Protein AF-X0UV02-F1 (afdb_monomer)

Sequence (88 aa):
MNNLTLPLTDLYAPVRSDLAVVQRIFDDELESELSFVNNLCATVRSYRGKMLRPALLLLSGQATGELSAAHHTLAAVVETVHMATLVH

Solvent-accessible surface area (backbone atoms only — not comparable to full-atom values): 5230 Å² total; per-residue (Å²): 131,82,82,81,82,71,58,70,71,65,76,38,57,93,44,48,72,54,51,55,51,18,50,47,57,41,57,60,70,53,63,56,95,47,68,70,55,36,58,50,40,56,57,56,60,70,67,63,70,89,55,60,64,32,50,52,48,49,52,50,39,52,75,75,46,81,77,50,72,68,56,34,53,50,24,23,49,56,44,51,55,54,51,53,66,73,74,108

Mean predicted aligned error: 4.73 Å

pLDDT: mean 90.05, std 10.8, range [42.31, 98.56]

InterPro domains:
  IPR000092 Polyprenyl synthetase-like [PF00348] (39-88)
  IPR008949 Isoprenoid synthase domain superfamily [G3DSA:1.10.600.10] (3-88)
  IPR008949 Isoprenoid synthase domain superfamily [SSF48576] (8-88)

Nearest PDB structures (foldseek):
  4jyx-assembly2_B  TM=8.888E-01  e=1.850E-03  Paraglaciecola sp. T6c
  4jyx-assembly1_G-2  TM=8.836E-01  e=4.796E-03  Paraglaciecola sp. T6c
  4jyx-assembly2_D  TM=8.411E-01  e=4.796E-03  Paraglaciecola sp. T6c
  3wjk-assembly1_B  TM=7.992E-01  e=1.167E-02  Escherichia coli O104:H4 str. 2009EL-2071
  3oyr-assembly1_B  TM=9.162E-01  e=2.840E-02  Caulobacter vibrioides

Organism: NCBI:txid412755

Radius of gyration: 14.8 Å; Cα contacts (8 Å, |Δi|>4): 55; chains: 1; bounding box: 26×37×41 Å

Structure (mmCIF, N/CA/C/O backbone):
data_AF-X0UV02-F1
#
_entry.id   AF-X0UV02-F1
#
loop_
_atom_site.group_PDB
_atom_site.id
_atom_site.type_symbol
_atom_site.label_atom_id
_atom_site.label_alt_id
_atom_site.label_comp_id
_atom_site.label_asym_id
_atom_site.label_entity_id
_atom_site.label_seq_id
_atom_site.pdbx_PDB_ins_code
_atom_site.Cartn_x
_atom_site.Cartn_y
_atom_site.Cartn_z
_atom_site.occupancy
_atom_site.B_iso_or_equiv
_atom_site.auth_seq_id
_atom_site.auth_comp_id
_atom_site.auth_asym_id
_atom_site.auth_atom_id
_atom_site.pdbx_PDB_model_num
ATOM 1 N N . MET A 1 1 ? 15.166 -26.719 19.226 1.00 42.31 1 MET A N 1
ATOM 2 C CA . MET A 1 1 ? 14.579 -25.406 18.882 1.00 42.31 1 MET A CA 1
ATOM 3 C C . MET A 1 1 ? 14.179 -25.487 17.420 1.00 42.31 1 MET A C 1
ATOM 5 O O . MET A 1 1 ? 15.057 -25.447 16.570 1.00 42.31 1 MET A O 1
ATOM 9 N N . ASN A 1 2 ? 12.903 -25.758 17.127 1.00 48.34 2 ASN A N 1
ATOM 10 C CA . ASN A 1 2 ? 12.441 -25.881 15.743 1.00 48.34 2 ASN A CA 1
ATOM 11 C C . ASN A 1 2 ? 12.599 -24.522 15.056 1.00 48.34 2 ASN A C 1
ATOM 13 O O . ASN A 1 2 ? 12.051 -23.532 15.534 1.00 48.34 2 ASN A O 1
ATOM 17 N N . ASN A 1 3 ? 13.348 -24.483 13.954 1.00 52.16 3 ASN A N 1
ATOM 18 C CA . ASN A 1 3 ? 13.369 -23.339 13.052 1.00 52.16 3 ASN A CA 1
ATOM 19 C C . ASN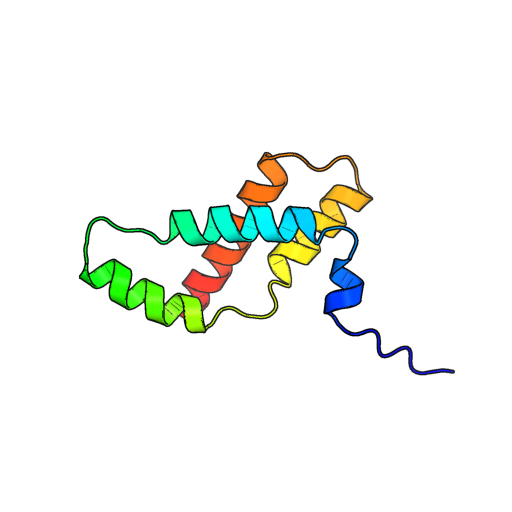 A 1 3 ? 11.951 -23.150 12.498 1.00 52.16 3 ASN A C 1
ATOM 21 O O . ASN A 1 3 ? 11.558 -23.841 11.560 1.00 52.16 3 ASN A O 1
ATOM 25 N N . LEU A 1 4 ? 11.172 -22.236 13.083 1.00 62.03 4 LEU A N 1
ATOM 26 C CA . LEU A 1 4 ? 9.949 -21.736 12.460 1.00 62.03 4 LEU A CA 1
ATOM 27 C C . LEU A 1 4 ? 10.353 -20.872 11.260 1.00 62.03 4 LEU A C 1
ATOM 29 O O . LEU A 1 4 ? 10.460 -19.652 11.355 1.00 62.03 4 LEU A O 1
ATOM 33 N N . THR A 1 5 ? 10.595 -21.497 10.113 1.00 69.88 5 THR A N 1
ATOM 34 C CA . THR A 1 5 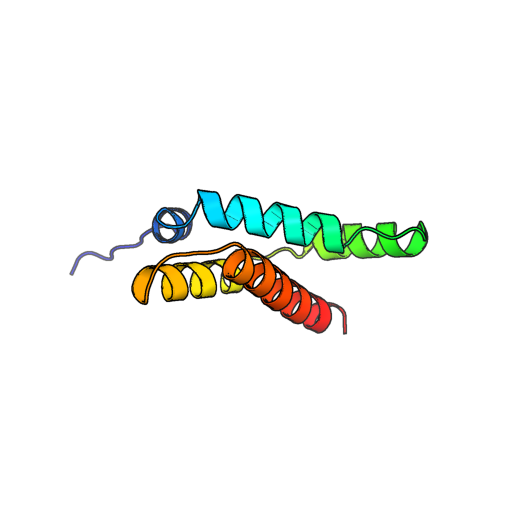? 10.615 -20.779 8.838 1.00 69.88 5 THR A CA 1
ATOM 35 C C . THR A 1 5 ? 9.171 -20.575 8.391 1.00 69.88 5 THR A C 1
ATOM 37 O O . THR A 1 5 ? 8.630 -21.386 7.642 1.00 69.88 5 THR A O 1
ATOM 40 N N . LEU A 1 6 ? 8.529 -19.520 8.894 1.00 75.19 6 LEU A N 1
ATOM 41 C CA . LEU A 1 6 ? 7.231 -19.073 8.389 1.00 75.19 6 LEU A CA 1
ATOM 42 C C . LEU A 1 6 ? 7.439 -18.355 7.049 1.00 75.19 6 LEU A C 1
ATOM 44 O O . LEU A 1 6 ? 8.267 -17.439 6.978 1.00 75.19 6 LEU A O 1
ATOM 48 N N . PRO A 1 7 ? 6.723 -18.734 5.978 1.00 84.81 7 PRO A N 1
ATOM 49 C CA . PRO A 1 7 ? 6.788 -17.994 4.733 1.00 84.81 7 PRO A CA 1
ATOM 50 C C . PRO A 1 7 ? 6.176 -16.604 4.936 1.00 84.81 7 PRO A C 1
ATOM 52 O O . PRO A 1 7 ? 5.206 -16.415 5.669 1.00 84.81 7 PRO A O 1
ATOM 55 N N . LEU A 1 8 ? 6.746 -15.607 4.263 1.00 84.81 8 LEU A N 1
ATOM 56 C CA . LEU A 1 8 ? 6.358 -14.200 4.411 1.00 84.81 8 LEU A CA 1
ATOM 57 C C . LEU A 1 8 ? 4.858 -13.964 4.148 1.00 84.81 8 LEU A C 1
ATOM 59 O O . LEU A 1 8 ? 4.225 -13.134 4.789 1.00 84.81 8 LEU A O 1
ATOM 63 N N . THR A 1 9 ? 4.280 -14.734 3.228 1.00 84.75 9 THR A N 1
ATOM 64 C CA . THR A 1 9 ? 2.849 -14.719 2.910 1.00 84.75 9 THR A CA 1
ATOM 65 C C . THR A 1 9 ? 1.951 -15.073 4.088 1.00 84.75 9 THR A C 1
ATOM 67 O O . THR A 1 9 ? 0.815 -14.598 4.116 1.00 84.75 9 THR A O 1
ATOM 70 N N . ASP A 1 10 ? 2.428 -15.877 5.038 1.00 91.12 10 ASP A N 1
ATOM 71 C CA . ASP A 1 10 ? 1.660 -16.256 6.228 1.00 91.12 10 ASP A CA 1
ATOM 72 C C . ASP A 1 10 ? 1.709 -15.144 7.277 1.00 91.12 10 ASP A C 1
ATOM 74 O O . ASP A 1 10 ? 0.706 -14.873 7.934 1.00 91.12 10 ASP A O 1
ATOM 78 N N . LEU A 1 11 ? 2.828 -14.413 7.362 1.00 90.81 11 LEU A N 1
ATOM 79 C CA . LEU A 1 11 ? 2.939 -13.217 8.207 1.00 90.81 11 LEU A CA 1
ATOM 80 C C . LEU A 1 11 ? 1.965 -12.114 7.776 1.00 90.81 11 LEU A C 1
ATOM 82 O O . LEU A 1 11 ? 1.531 -11.313 8.597 1.00 90.81 11 LEU A O 1
ATOM 86 N N . TYR A 1 12 ? 1.608 -12.074 6.492 1.00 94.94 12 TYR A N 1
ATOM 87 C CA . TYR A 1 12 ? 0.675 -11.088 5.944 1.00 94.94 12 TYR A CA 1
ATOM 88 C C . TYR A 1 12 ? -0.786 -11.523 6.020 1.00 94.94 12 TYR A C 1
ATOM 90 O O . TYR A 1 12 ? -1.662 -10.742 5.655 1.00 94.94 12 TYR A O 1
ATOM 98 N N . ALA A 1 13 ? -1.076 -12.740 6.495 1.00 95.12 13 ALA A N 1
ATOM 99 C CA . ALA A 1 13 ? -2.442 -13.243 6.588 1.00 95.12 13 ALA A CA 1
ATOM 100 C C . ALA A 1 13 ? -3.420 -12.280 7.302 1.00 95.12 13 ALA A C 1
ATOM 102 O O . ALA A 1 13 ? -4.507 -12.091 6.754 1.00 95.12 13 ALA A O 1
ATOM 103 N N . PRO A 1 14 ? -3.061 -11.607 8.420 1.00 95.69 14 PRO A N 1
ATOM 104 C CA . PRO A 1 14 ? -3.978 -10.708 9.136 1.00 95.69 14 PRO A CA 1
ATOM 105 C C . PRO A 1 14 ? -4.398 -9.450 8.363 1.00 95.69 14 PRO A C 1
ATOM 107 O O . PRO A 1 14 ? -5.426 -8.860 8.681 1.00 95.69 14 PRO A O 1
ATOM 110 N N . VAL A 1 15 ? -3.610 -9.049 7.360 1.00 97.00 15 VAL A N 1
ATOM 111 C CA . VAL A 1 15 ? -3.785 -7.799 6.595 1.00 97.00 15 VAL A CA 1
ATOM 112 C C . VAL A 1 15 ? -3.833 -8.045 5.086 1.00 97.00 15 VAL A C 1
ATOM 114 O O . VAL A 1 15 ? -3.618 -7.136 4.288 1.00 97.00 15 VAL A O 1
ATOM 117 N N . ARG A 1 16 ? -4.084 -9.288 4.653 1.00 96.00 16 ARG A N 1
ATOM 118 C CA . ARG A 1 16 ? -4.041 -9.671 3.231 1.00 96.00 16 ARG A CA 1
ATOM 119 C C . ARG A 1 16 ? -5.055 -8.889 2.392 1.00 96.00 16 ARG A C 1
ATOM 121 O O . ARG A 1 16 ? -4.731 -8.463 1.285 1.00 96.00 16 ARG A O 1
ATOM 128 N N . SER A 1 17 ? -6.271 -8.717 2.906 1.00 96.88 17 SER A N 1
ATOM 129 C CA . SER A 1 17 ? -7.332 -7.930 2.266 1.00 96.88 17 SER A CA 1
ATOM 130 C C . SER A 1 17 ? -6.936 -6.467 2.120 1.00 96.88 17 SER A C 1
ATOM 132 O O . SER A 1 17 ? -7.088 -5.885 1.049 1.00 96.88 17 SER A O 1
ATOM 134 N N . ASP A 1 18 ? -6.381 -5.894 3.180 1.00 98.19 18 ASP A N 1
ATOM 135 C CA . ASP A 1 18 ? -5.957 -4.501 3.245 1.00 98.19 18 ASP A CA 1
ATOM 136 C C . ASP A 1 18 ? -4.772 -4.241 2.318 1.00 98.19 18 ASP A C 1
ATOM 138 O O . ASP A 1 18 ? -4.763 -3.258 1.584 1.00 98.19 18 ASP A O 1
ATOM 142 N N . LEU A 1 19 ? -3.818 -5.172 2.249 1.00 96.88 19 LEU A N 1
ATOM 143 C CA . LEU A 1 19 ? -2.718 -5.124 1.287 1.00 96.88 19 LEU A CA 1
ATOM 144 C C . LEU A 1 19 ? -3.214 -5.106 -0.160 1.00 96.88 19 LEU A C 1
ATOM 146 O O . LEU A 1 19 ? -2.643 -4.392 -0.978 1.00 96.88 19 LEU A O 1
ATOM 150 N N . ALA A 1 20 ? -4.289 -5.830 -0.484 1.00 96.50 20 ALA A N 1
ATOM 151 C CA . ALA A 1 20 ? -4.883 -5.767 -1.817 1.00 96.50 20 ALA A CA 1
ATOM 152 C C . ALA A 1 20 ? -5.525 -4.396 -2.110 1.00 96.50 20 ALA A C 1
ATOM 154 O O . ALA A 1 20 ? -5.504 -3.947 -3.254 1.00 96.50 20 ALA A O 1
ATOM 155 N N . VAL A 1 21 ? -6.069 -3.709 -1.096 1.00 98.06 21 VAL A N 1
ATOM 156 C CA . VAL A 1 21 ? -6.567 -2.326 -1.229 1.00 98.06 21 VAL A CA 1
ATOM 157 C C . VAL A 1 21 ? -5.405 -1.365 -1.461 1.00 98.06 21 VAL A C 1
ATOM 159 O O . VAL A 1 21 ? -5.443 -0.595 -2.416 1.00 98.06 21 VAL A O 1
ATOM 162 N N . VAL A 1 22 ? -4.356 -1.454 -0.639 1.00 97.62 22 VAL A N 1
ATOM 163 C CA . VAL A 1 22 ? -3.128 -0.659 -0.801 1.00 97.62 22 VAL A CA 1
ATOM 164 C C . VAL A 1 22 ? -2.544 -0.848 -2.190 1.00 97.62 22 VAL A C 1
ATOM 166 O O . VAL A 1 22 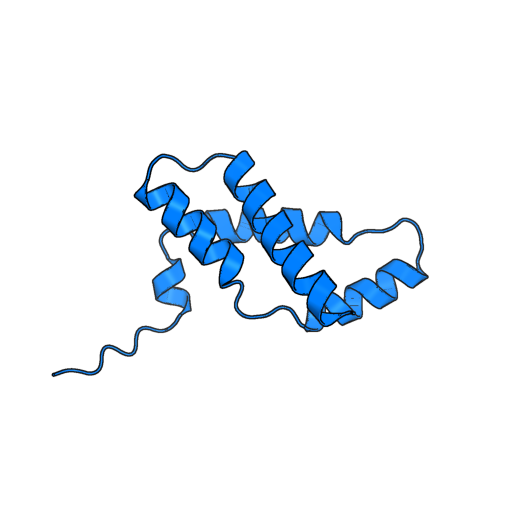? -2.118 0.117 -2.814 1.00 97.62 22 VAL A O 1
ATOM 169 N N . GLN A 1 23 ? -2.553 -2.085 -2.685 1.00 94.38 23 GLN A N 1
ATOM 170 C CA . GLN A 1 23 ? -2.005 -2.394 -3.990 1.00 94.38 23 GLN A CA 1
ATOM 171 C C . GLN A 1 23 ? -2.735 -1.663 -5.114 1.00 94.38 23 GLN A C 1
ATOM 173 O O . GLN A 1 23 ? -2.071 -1.139 -6.001 1.00 94.38 23 GLN A O 1
ATOM 178 N N . ARG A 1 24 ? -4.070 -1.597 -5.044 1.00 96.00 24 ARG A N 1
ATOM 179 C CA . ARG A 1 24 ? -4.880 -0.839 -6.003 1.00 96.00 24 ARG A CA 1
ATOM 180 C C . ARG A 1 24 ? -4.577 0.653 -5.934 1.00 96.00 24 ARG A C 1
ATOM 182 O O . ARG A 1 24 ? -4.216 1.218 -6.950 1.00 96.00 24 ARG A O 1
ATOM 189 N N . ILE A 1 25 ? -4.600 1.245 -4.735 1.00 96.69 25 ILE A N 1
ATOM 190 C CA . ILE A 1 25 ? -4.288 2.676 -4.543 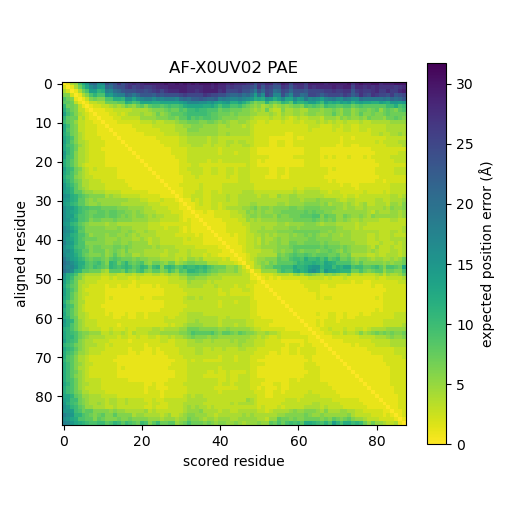1.00 96.69 25 ILE A CA 1
ATOM 191 C C . ILE A 1 25 ? -2.914 3.013 -5.130 1.00 96.69 25 ILE A C 1
ATOM 193 O O . ILE A 1 25 ? -2.743 4.014 -5.813 1.00 96.69 25 ILE A O 1
ATOM 197 N N . PHE A 1 26 ? -1.929 2.157 -4.869 1.00 93.19 26 PHE A N 1
ATOM 198 C CA . PHE A 1 26 ? -0.585 2.308 -5.398 1.00 93.19 26 PHE A CA 1
ATOM 199 C C . PHE A 1 26 ? -0.538 2.237 -6.934 1.00 93.19 26 PHE A C 1
ATOM 201 O O . PHE A 1 26 ? 0.182 3.007 -7.564 1.00 93.19 26 PHE A O 1
ATOM 208 N N . ASP A 1 27 ? -1.259 1.289 -7.535 1.00 91.19 27 ASP A N 1
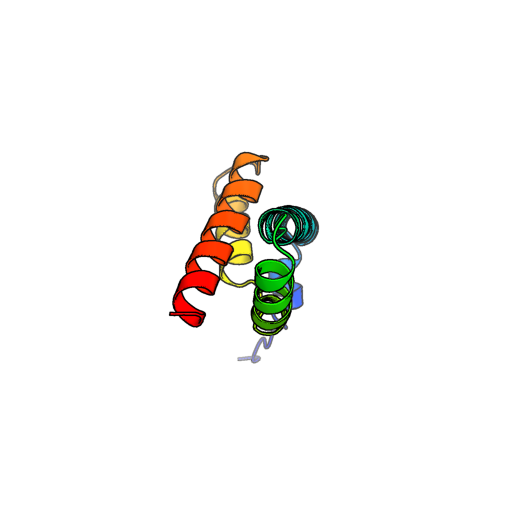ATOM 209 C CA . ASP A 1 27 ? -1.277 1.105 -8.985 1.00 91.19 27 ASP A CA 1
ATOM 210 C C . ASP A 1 27 ? -1.976 2.260 -9.710 1.00 91.19 27 ASP A C 1
ATOM 212 O O . ASP A 1 27 ? -1.451 2.700 -10.741 1.00 91.19 27 ASP A O 1
ATOM 216 N N . ASP A 1 28 ? -3.069 2.767 -9.132 1.00 93.06 28 ASP A N 1
ATOM 217 C CA . ASP A 1 28 ? -3.836 3.918 -9.617 1.00 93.06 28 ASP A CA 1
ATOM 218 C C . ASP A 1 28 ? -2.985 5.206 -9.578 1.00 93.06 28 ASP A C 1
ATOM 220 O O . ASP A 1 28 ? -2.972 5.979 -10.531 1.00 93.06 28 ASP A O 1
ATOM 224 N N . GLU A 1 29 ? -2.187 5.409 -8.521 1.00 90.50 29 GLU A N 1
ATOM 225 C CA . GLU A 1 29 ? -1.333 6.603 -8.363 1.00 90.50 29 GLU A CA 1
ATOM 226 C C . GLU A 1 29 ? -0.165 6.660 -9.369 1.00 90.50 29 GLU A C 1
ATOM 228 O O . GLU A 1 29 ? 0.443 7.706 -9.588 1.00 90.50 29 GLU A O 1
ATOM 233 N N . LEU A 1 30 ? 0.179 5.531 -9.993 1.00 88.69 30 LEU A N 1
ATOM 234 C CA . LEU A 1 30 ? 1.240 5.451 -11.001 1.00 88.69 30 LEU A CA 1
ATOM 235 C C . LEU A 1 30 ? 0.745 5.692 -12.437 1.00 88.69 30 LEU A C 1
ATOM 237 O O . LEU A 1 30 ? 1.530 5.551 -13.384 1.00 88.69 30 LEU A O 1
ATOM 241 N N . GLU A 1 31 ? -0.538 5.991 -12.631 1.00 90.50 31 GLU A N 1
ATOM 242 C CA . GLU A 1 31 ? -1.091 6.368 -13.932 1.00 90.50 31 GLU A CA 1
ATOM 243 C C . GLU A 1 31 ? -0.763 7.826 -14.288 1.00 90.50 31 GLU A C 1
ATOM 245 O O . GLU A 1 31 ? -0.738 8.721 -13.447 1.00 90.50 31 GLU A O 1
ATOM 250 N N . SER A 1 32 ? -0.490 8.084 -15.568 1.00 91.25 32 SER A N 1
ATOM 251 C CA . SER A 1 32 ? -0.189 9.420 -16.083 1.00 91.25 32 SER A CA 1
ATOM 252 C C . SER A 1 32 ? -0.871 9.660 -17.426 1.00 91.25 32 SER A C 1
ATOM 254 O O . SER A 1 32 ? -0.979 8.759 -18.255 1.00 91.25 32 SER A O 1
ATOM 256 N N . GLU A 1 33 ? -1.266 10.903 -17.699 1.00 93.25 33 GLU A N 1
ATOM 257 C CA . GLU A 1 33 ? -1.745 11.315 -19.029 1.00 93.25 33 GLU A CA 1
ATOM 258 C C . GLU A 1 33 ? -0.629 11.273 -20.090 1.00 93.25 33 GLU A C 1
ATOM 260 O O . GLU A 1 33 ? -0.887 11.218 -21.293 1.00 93.25 33 GLU A O 1
ATOM 265 N N . LEU A 1 34 ? 0.635 11.276 -19.655 1.00 94.94 34 LEU A N 1
ATOM 266 C CA . LEU A 1 34 ? 1.798 11.239 -20.530 1.00 94.94 34 LEU A CA 1
ATOM 267 C C . LEU A 1 34 ? 2.240 9.791 -20.770 1.00 94.94 34 LEU A C 1
ATOM 269 O O . LEU A 1 34 ? 2.750 9.111 -19.879 1.00 94.94 34 LEU A O 1
ATOM 273 N N . SER A 1 35 ? 2.133 9.331 -22.018 1.00 92.06 35 SER A N 1
ATOM 274 C CA . SER A 1 35 ? 2.475 7.954 -22.414 1.00 92.06 35 SER A CA 1
ATOM 275 C C . SER A 1 35 ? 3.913 7.542 -22.071 1.00 92.06 35 SER A C 1
ATOM 277 O O . SER A 1 35 ? 4.153 6.403 -21.673 1.00 92.06 35 SER A O 1
ATOM 279 N N . PHE A 1 36 ? 4.874 8.464 -22.166 1.00 92.75 36 PHE A N 1
ATOM 280 C CA . PHE A 1 36 ? 6.262 8.206 -21.775 1.00 92.75 36 PHE A CA 1
ATOM 281 C C . PHE A 1 36 ? 6.404 7.918 -20.273 1.00 92.75 36 PHE A C 1
ATOM 283 O O . PHE A 1 36 ? 7.142 7.009 -19.893 1.00 92.75 36 PHE A O 1
ATOM 290 N N . VAL A 1 37 ? 5.666 8.642 -19.427 1.00 90.94 37 VAL A N 1
ATOM 291 C CA . VAL A 1 37 ? 5.671 8.417 -17.975 1.00 90.94 37 VAL A CA 1
ATOM 292 C C . VAL A 1 37 ? 5.079 7.045 -17.660 1.00 90.94 37 VAL A C 1
ATOM 294 O O . VAL A 1 37 ? 5.677 6.300 -16.893 1.00 90.94 37 VAL A O 1
ATOM 297 N N . ASN A 1 38 ? 3.998 6.638 -18.332 1.00 90.06 38 ASN A N 1
ATOM 298 C CA . ASN A 1 38 ? 3.429 5.295 -18.163 1.00 90.06 38 ASN A CA 1
ATOM 299 C C . ASN A 1 38 ? 4.420 4.176 -18.518 1.00 90.06 38 ASN A C 1
ATOM 301 O O . ASN A 1 38 ? 4.492 3.175 -17.804 1.00 90.06 38 ASN A O 1
ATOM 305 N N . ASN A 1 39 ? 5.216 4.349 -19.578 1.00 89.69 39 ASN A N 1
ATOM 306 C CA . ASN A 1 39 ? 6.257 3.387 -19.953 1.00 89.69 39 ASN A CA 1
ATOM 307 C C . ASN A 1 39 ? 7.353 3.283 -18.882 1.00 89.69 39 ASN A C 1
ATOM 309 O O . ASN A 1 39 ? 7.810 2.181 -18.559 1.00 89.69 39 ASN A O 1
ATOM 313 N N . LEU A 1 40 ? 7.751 4.418 -18.299 1.00 88.44 40 LEU A N 1
ATOM 314 C CA . LEU A 1 40 ? 8.682 4.431 -17.175 1.00 88.44 40 LEU A CA 1
ATOM 315 C C . LEU A 1 40 ? 8.062 3.713 -15.971 1.00 88.44 40 LEU A C 1
ATOM 317 O O . LEU A 1 40 ? 8.641 2.742 -15.487 1.00 88.44 40 LEU A O 1
ATOM 321 N N . CYS A 1 41 ? 6.856 4.108 -15.551 1.00 86.94 41 CYS A N 1
ATOM 322 C CA . CYS A 1 41 ? 6.118 3.497 -14.445 1.00 86.94 41 CYS A CA 1
ATOM 323 C C . CYS A 1 41 ? 5.924 1.986 -14.627 1.00 86.94 41 CYS A C 1
ATOM 325 O O . CYS A 1 41 ? 5.998 1.249 -13.650 1.00 86.94 41 CYS A O 1
ATOM 327 N N . ALA A 1 42 ? 5.721 1.484 -15.850 1.00 86.69 42 ALA A N 1
ATOM 328 C CA . ALA A 1 42 ? 5.654 0.046 -16.123 1.00 86.69 42 ALA A CA 1
ATOM 329 C C . ALA A 1 42 ? 6.965 -0.676 -15.762 1.00 86.69 42 ALA A C 1
ATOM 331 O O . ALA A 1 42 ? 6.940 -1.738 -15.140 1.00 86.69 42 ALA A O 1
ATOM 332 N N . THR A 1 43 ? 8.110 -0.064 -16.074 1.00 83.38 43 THR A N 1
ATOM 333 C CA . THR A 1 43 ? 9.423 -0.570 -15.646 1.00 83.38 43 THR A CA 1
ATOM 334 C C . THR A 1 43 ? 9.554 -0.499 -14.128 1.00 83.38 43 THR A C 1
ATOM 336 O O . THR A 1 43 ? 9.963 -1.477 -13.504 1.00 83.38 43 THR A O 1
ATOM 339 N N . VAL A 1 44 ? 9.142 0.608 -13.503 1.00 82.50 44 VAL A N 1
ATOM 340 C CA . VAL A 1 44 ? 9.255 0.755 -12.046 1.00 82.50 44 VAL A CA 1
ATOM 341 C C . VAL A 1 44 ? 8.357 -0.235 -11.288 1.00 82.50 44 VAL A C 1
ATOM 343 O O . VAL A 1 44 ? 8.784 -0.820 -10.293 1.00 82.50 44 VAL A O 1
ATOM 346 N N . ARG A 1 45 ? 7.156 -0.533 -11.803 1.00 81.50 45 ARG A N 1
ATOM 347 C CA . ARG A 1 45 ? 6.264 -1.581 -11.272 1.00 81.50 45 ARG A CA 1
ATOM 348 C C . ARG A 1 45 ? 6.938 -2.958 -11.235 1.00 81.50 45 ARG A C 1
ATOM 350 O O . ARG A 1 45 ? 6.638 -3.738 -10.336 1.00 81.50 45 ARG A O 1
ATOM 357 N N . SER A 1 46 ? 7.866 -3.256 -12.150 1.00 78.94 46 SER A N 1
ATOM 358 C CA . SER A 1 46 ? 8.603 -4.532 -12.152 1.00 78.94 46 SER A CA 1
ATOM 359 C C . SER A 1 46 ? 9.594 -4.671 -10.989 1.00 78.94 46 SER A C 1
ATOM 361 O O . SER A 1 46 ? 9.893 -5.787 -10.570 1.00 78.94 46 SER A O 1
ATOM 363 N N . TYR A 1 47 ? 10.039 -3.554 -10.404 1.00 73.88 47 TYR A N 1
ATOM 364 C CA . TYR A 1 47 ? 10.877 -3.550 -9.203 1.00 73.88 47 TYR A CA 1
ATOM 365 C C . TYR A 1 47 ? 10.084 -3.761 -7.911 1.00 73.88 47 TYR A C 1
ATOM 367 O O . TYR A 1 47 ? 10.667 -3.709 -6.826 1.00 73.88 47 TYR A O 1
ATOM 375 N N . ARG A 1 48 ? 8.765 -3.994 -7.997 1.00 72.12 48 ARG A N 1
ATOM 376 C CA . ARG A 1 48 ? 7.913 -4.201 -6.824 1.00 72.12 48 ARG A CA 1
ATOM 377 C C . ARG A 1 48 ? 8.476 -5.327 -5.962 1.00 72.12 48 ARG A C 1
ATOM 379 O O . ARG A 1 48 ? 8.552 -6.486 -6.366 1.00 72.12 48 ARG A O 1
ATOM 386 N N . GLY A 1 49 ? 8.881 -4.946 -4.756 1.00 78.38 49 GLY A N 1
ATOM 387 C CA . GLY A 1 49 ? 9.433 -5.858 -3.773 1.00 78.38 49 GLY A CA 1
ATOM 388 C C . GLY A 1 49 ? 8.347 -6.659 -3.059 1.00 78.38 49 GLY A C 1
ATOM 389 O O . GLY A 1 49 ? 7.222 -6.831 -3.515 1.00 78.38 49 GLY A O 1
ATOM 390 N N . LYS A 1 50 ? 8.679 -7.124 -1.858 1.00 89.12 50 LYS A N 1
ATOM 391 C CA . LYS A 1 50 ? 7.808 -7.976 -1.037 1.00 89.12 50 LYS A CA 1
ATOM 392 C C . LYS A 1 50 ? 6.649 -7.227 -0.347 1.00 89.12 50 LYS A C 1
ATOM 394 O O . LYS A 1 50 ? 6.042 -7.794 0.549 1.00 89.12 50 LYS A O 1
ATOM 399 N N . MET A 1 51 ? 6.393 -5.958 -0.686 1.00 91.06 51 MET A N 1
ATOM 400 C CA . MET A 1 51 ? 5.451 -5.062 0.016 1.00 91.06 51 MET A CA 1
ATOM 401 C C . MET A 1 51 ? 5.647 -5.004 1.541 1.00 91.06 51 MET A C 1
ATOM 403 O O . MET A 1 51 ? 4.699 -4.841 2.311 1.00 91.06 51 MET A O 1
ATOM 407 N N . LEU A 1 52 ? 6.896 -5.127 1.997 1.00 94.31 52 LEU A N 1
ATOM 408 C C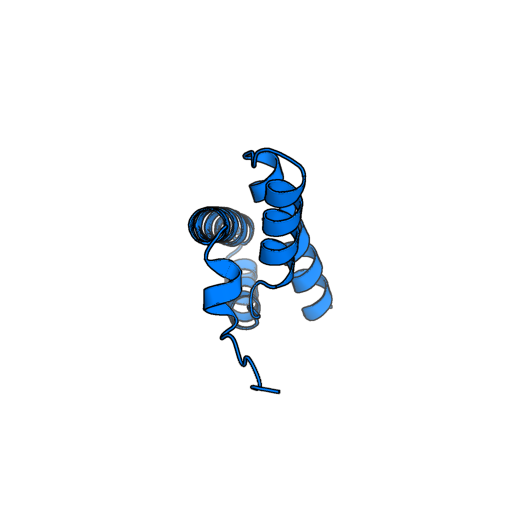A . LEU A 1 52 ? 7.201 -5.208 3.425 1.00 94.31 52 LEU A CA 1
ATOM 409 C C . LEU A 1 52 ? 6.789 -3.941 4.184 1.00 94.31 52 LEU A C 1
ATOM 411 O O . LEU A 1 52 ? 6.344 -4.037 5.324 1.00 94.31 52 LEU A O 1
ATOM 415 N N . ARG A 1 53 ? 6.922 -2.767 3.557 1.00 95.56 53 ARG A N 1
ATOM 416 C CA . ARG A 1 53 ? 6.605 -1.480 4.187 1.00 95.56 53 ARG A CA 1
ATOM 417 C C . ARG A 1 53 ? 5.092 -1.277 4.354 1.00 95.56 53 ARG A C 1
ATOM 419 O O . ARG A 1 53 ? 4.687 -1.031 5.489 1.00 95.56 53 ARG A O 1
ATOM 426 N N . PRO A 1 54 ? 4.254 -1.473 3.312 1.00 97.19 54 PRO A N 1
ATOM 427 C CA . PRO A 1 54 ? 2.806 -1.552 3.470 1.00 97.19 54 PRO A CA 1
ATOM 428 C C . PRO A 1 54 ? 2.365 -2.533 4.549 1.00 97.19 54 PRO A C 1
ATOM 430 O O . PRO A 1 54 ? 1.569 -2.182 5.416 1.00 97.19 54 PRO A O 1
ATOM 433 N N . ALA A 1 55 ? 2.907 -3.754 4.524 1.00 97.19 55 ALA A N 1
ATOM 434 C CA . ALA A 1 55 ? 2.505 -4.798 5.454 1.00 97.19 55 ALA A CA 1
ATOM 435 C C . ALA A 1 55 ? 2.838 -4.422 6.901 1.00 97.19 55 ALA A C 1
ATOM 437 O O . ALA A 1 55 ? 1.993 -4.570 7.778 1.00 97.19 55 ALA A O 1
ATOM 438 N N . LEU A 1 56 ? 4.038 -3.889 7.148 1.00 97.25 56 LEU A N 1
ATOM 439 C CA . LEU A 1 56 ? 4.445 -3.438 8.476 1.00 97.25 56 LEU A CA 1
ATOM 440 C C . LEU A 1 56 ? 3.540 -2.315 8.996 1.00 97.25 56 LEU A C 1
ATOM 442 O O . LEU A 1 56 ? 3.156 -2.342 10.165 1.00 97.25 56 LEU A O 1
ATOM 446 N N . LEU A 1 57 ? 3.179 -1.355 8.139 1.00 98.25 57 LEU A N 1
ATOM 447 C CA . LEU A 1 57 ? 2.272 -0.271 8.511 1.00 98.25 57 LEU A CA 1
ATOM 448 C C . LEU A 1 57 ? 0.894 -0.809 8.895 1.00 98.25 57 LEU A C 1
ATOM 450 O O . LEU A 1 57 ? 0.394 -0.481 9.968 1.00 98.25 57 LEU A O 1
ATOM 454 N N . LEU A 1 58 ? 0.301 -1.662 8.057 1.00 98.44 58 LEU A N 1
ATOM 455 C CA . LEU A 1 58 ? -1.026 -2.226 8.310 1.00 98.44 58 LEU A CA 1
ATOM 456 C C . LEU A 1 58 ? -1.039 -3.120 9.554 1.00 98.44 58 LEU A C 1
ATOM 458 O O . LEU A 1 58 ? -1.945 -3.008 10.371 1.00 98.44 58 LEU A O 1
ATOM 462 N N . LEU A 1 59 ? -0.020 -3.961 9.742 1.00 97.81 59 LEU A N 1
ATOM 463 C CA . LEU A 1 59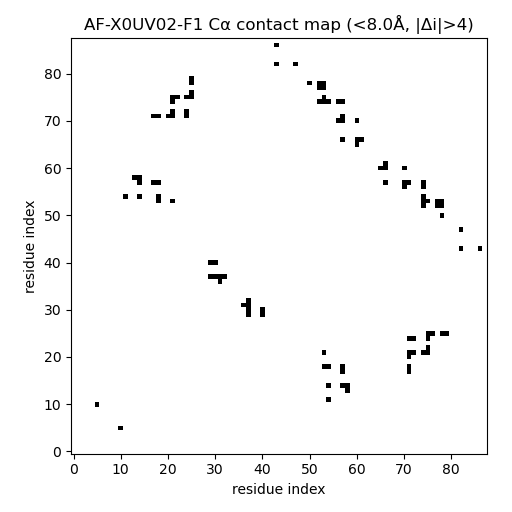 ? 0.107 -4.789 10.944 1.00 97.81 59 LEU A CA 1
ATOM 464 C C . LEU A 1 59 ? 0.251 -3.923 12.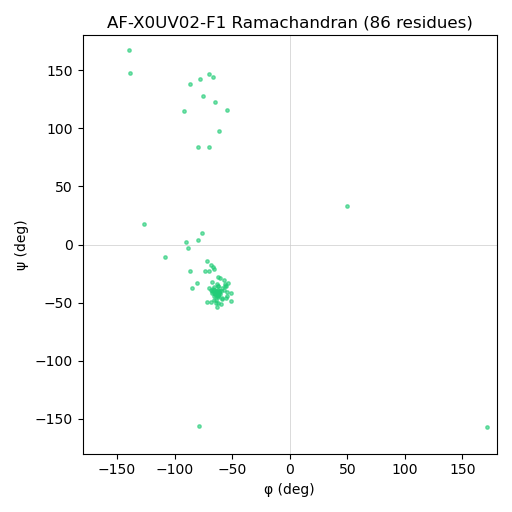203 1.00 97.81 59 LEU A C 1
ATOM 466 O O . LEU A 1 59 ? -0.355 -4.230 13.224 1.00 97.81 59 LEU A O 1
ATOM 470 N N . SER A 1 60 ? 1.002 -2.820 12.129 1.00 97.81 60 SER A N 1
ATOM 471 C CA . SER A 1 60 ? 1.138 -1.873 13.246 1.00 97.81 60 SER A CA 1
ATOM 472 C C . SER A 1 60 ? -0.177 -1.147 13.539 1.00 97.81 60 SER A C 1
ATOM 474 O O . SER A 1 60 ? -0.554 -1.011 14.701 1.00 97.81 60 SER A O 1
ATOM 476 N N . GLY A 1 61 ? -0.901 -0.720 12.500 1.00 97.50 61 GLY A N 1
ATOM 477 C CA . GLY A 1 61 ? -2.230 -0.120 12.632 1.00 97.50 61 GLY A CA 1
ATOM 478 C C . GLY A 1 61 ? -3.211 -1.080 13.30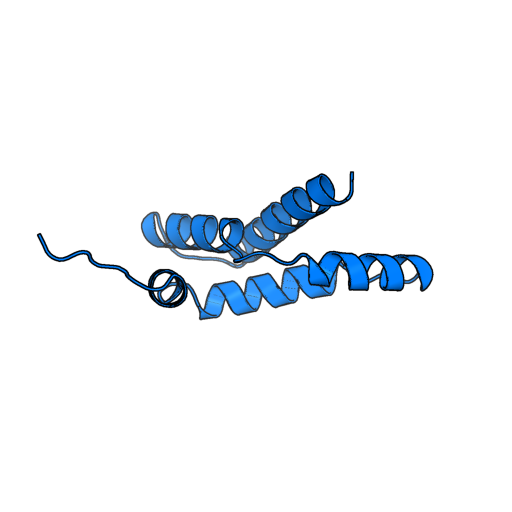2 1.00 97.50 61 GLY A C 1
ATOM 479 O O . GLY A 1 61 ? -3.790 -0.741 14.325 1.00 97.50 61 GLY A O 1
ATOM 480 N N . GLN A 1 62 ? -3.300 -2.317 12.810 1.00 96.94 62 GLN A N 1
ATOM 481 C CA . GLN A 1 62 ? -4.163 -3.360 13.374 1.00 96.94 62 GLN A CA 1
ATOM 482 C C . GLN A 1 62 ? -3.778 -3.749 14.813 1.00 96.94 62 GLN A C 1
ATOM 484 O O . GLN A 1 62 ? -4.643 -4.065 15.624 1.00 96.94 62 GLN A O 1
ATOM 489 N N . ALA A 1 63 ? -2.486 -3.728 15.151 1.00 97.25 63 ALA A N 1
ATOM 490 C CA . ALA A 1 63 ? -2.013 -4.024 16.504 1.00 97.25 63 ALA A CA 1
ATOM 491 C C . ALA A 1 63 ? -2.303 -2.896 17.509 1.00 97.25 63 ALA A C 1
ATOM 493 O O . ALA A 1 63 ? -2.321 -3.142 18.714 1.00 97.25 63 ALA A O 1
ATOM 494 N N . THR A 1 64 ? -2.495 -1.665 17.029 1.00 97.25 64 THR A N 1
ATOM 495 C CA . THR A 1 64 ? -2.707 -0.475 17.870 1.00 97.25 64 THR A CA 1
ATOM 496 C C . THR A 1 64 ? -4.143 0.046 17.833 1.00 97.25 64 THR A C 1
ATOM 498 O O . THR A 1 64 ? -4.506 0.873 18.669 1.00 97.25 64 THR A O 1
ATOM 501 N N . GLY A 1 65 ? -4.977 -0.453 16.919 1.00 95.06 65 GLY A N 1
ATOM 502 C CA . GLY A 1 65 ? -6.371 -0.059 16.776 1.00 95.06 65 GLY A CA 1
ATOM 503 C C . GLY A 1 65 ? -7.026 -0.628 15.519 1.00 95.06 65 GLY A C 1
ATOM 504 O O . GLY A 1 65 ? -6.606 -1.642 14.964 1.00 95.06 65 GLY A O 1
ATOM 505 N N . GLU A 1 66 ? -8.091 0.031 15.074 1.00 96.19 66 GLU A N 1
ATOM 506 C CA . GLU A 1 66 ? -8.817 -0.358 13.867 1.00 96.19 66 GLU A CA 1
ATOM 507 C C . GLU A 1 66 ? -8.189 0.262 12.615 1.00 96.19 66 GLU A C 1
ATOM 509 O O . GLU A 1 66 ? -7.827 1.443 12.583 1.00 96.19 66 GLU A O 1
ATOM 514 N N . LEU A 1 67 ? -8.088 -0.540 11.553 1.00 97.81 67 LEU A N 1
ATOM 515 C CA . LEU A 1 67 ? -7.670 -0.044 10.249 1.00 97.81 67 LEU A CA 1
ATOM 516 C C . LEU A 1 67 ? -8.757 0.834 9.631 1.00 97.81 67 LEU A C 1
ATOM 518 O O . LEU A 1 67 ? -9.955 0.614 9.785 1.00 97.81 67 LEU A O 1
ATOM 522 N N . SER A 1 68 ? -8.307 1.830 8.878 1.00 97.69 68 SER A N 1
ATOM 523 C CA . SER A 1 68 ? -9.161 2.783 8.177 1.00 97.69 68 SER A CA 1
ATOM 524 C C . SER A 1 68 ? -8.583 3.073 6.798 1.00 97.69 68 SER A C 1
ATOM 526 O O . SER A 1 68 ? -7.414 2.781 6.538 1.00 97.69 68 SER A O 1
ATOM 528 N N . ALA A 1 69 ? -9.369 3.716 5.932 1.00 97.88 69 ALA A N 1
ATOM 529 C CA . ALA A 1 69 ? -8.911 4.119 4.602 1.00 97.88 69 ALA A CA 1
ATOM 530 C C . ALA A 1 69 ? -7.614 4.953 4.645 1.00 97.88 69 ALA A C 1
ATOM 532 O O . ALA A 1 69 ? -6.758 4.808 3.777 1.00 97.88 69 ALA A O 1
ATOM 533 N N . ALA A 1 70 ? -7.418 5.760 5.696 1.00 98.06 70 ALA A N 1
ATOM 534 C CA . ALA A 1 70 ? -6.195 6.539 5.883 1.00 98.06 70 ALA A CA 1
ATOM 535 C C . ALA A 1 70 ? -4.944 5.654 6.031 1.00 98.06 70 ALA A C 1
ATOM 537 O O . ALA A 1 70 ? -3.884 6.004 5.516 1.00 98.06 70 ALA A O 1
ATOM 538 N N . HIS A 1 71 ? -5.062 4.489 6.677 1.00 98.56 71 HIS A N 1
ATOM 539 C CA . HIS A 1 71 ? -3.964 3.525 6.765 1.00 98.56 71 HIS A CA 1
ATOM 540 C C . HIS A 1 71 ? -3.634 2.929 5.396 1.00 98.56 71 HIS A C 1
ATOM 542 O O . HIS A 1 71 ? -2.458 2.745 5.084 1.00 98.56 71 HIS A O 1
ATOM 548 N N . HIS A 1 72 ? -4.646 2.661 4.562 1.00 98.50 72 HIS A N 1
ATOM 549 C CA . HIS A 1 72 ? -4.422 2.160 3.204 1.00 98.50 72 HIS A CA 1
ATOM 550 C C . HIS A 1 72 ? -3.714 3.201 2.335 1.00 98.50 72 HIS A C 1
ATOM 552 O O . HIS A 1 72 ? -2.704 2.888 1.705 1.00 98.50 72 HIS A O 1
ATOM 558 N N . THR A 1 73 ? -4.185 4.452 2.355 1.00 98.25 73 THR A N 1
ATOM 559 C CA . THR A 1 73 ? -3.533 5.560 1.644 1.00 98.25 73 THR A CA 1
ATOM 560 C C . THR A 1 73 ? -2.096 5.747 2.120 1.00 98.25 73 THR A C 1
ATOM 562 O O . THR A 1 73 ? -1.183 5.820 1.303 1.00 98.25 73 THR A O 1
ATOM 565 N N . LEU A 1 74 ? -1.858 5.762 3.435 1.00 98.31 74 LEU A N 1
ATOM 566 C CA . LEU A 1 74 ? -0.515 5.959 3.977 1.00 98.31 74 LEU A CA 1
ATOM 567 C C . LEU A 1 74 ? 0.429 4.797 3.632 1.00 98.31 74 LEU A C 1
ATOM 569 O O . LEU A 1 74 ? 1.588 5.032 3.300 1.00 98.31 74 LEU A O 1
ATOM 573 N N . ALA A 1 75 ? -0.054 3.554 3.660 1.00 98.00 75 ALA A N 1
ATOM 574 C CA . ALA A 1 75 ? 0.724 2.395 3.227 1.00 98.00 75 ALA A CA 1
ATOM 575 C C . ALA A 1 75 ? 1.130 2.492 1.748 1.00 98.00 75 ALA A C 1
ATOM 577 O O . ALA A 1 75 ? 2.274 2.170 1.421 1.00 98.00 75 ALA A O 1
ATOM 578 N N . ALA A 1 76 ? 0.235 2.971 0.876 1.00 96.56 76 ALA A N 1
ATOM 579 C CA . ALA A 1 76 ? 0.557 3.224 -0.528 1.00 96.56 76 ALA A CA 1
ATOM 580 C C . ALA A 1 76 ? 1.613 4.332 -0.659 1.00 96.56 76 ALA A C 1
ATOM 582 O O . ALA A 1 76 ? 2.632 4.117 -1.307 1.00 96.56 76 ALA A O 1
ATOM 583 N N . VAL A 1 77 ? 1.439 5.461 0.040 1.00 96.69 77 VAL A N 1
ATOM 584 C CA . VAL A 1 77 ? 2.403 6.578 0.055 1.00 96.69 77 VAL A CA 1
ATOM 585 C C . VAL A 1 77 ? 3.798 6.118 0.478 1.00 96.69 77 VAL A C 1
ATOM 587 O O . VAL A 1 77 ? 4.784 6.464 -0.172 1.00 96.69 77 VAL A O 1
ATOM 590 N N . VAL A 1 78 ? 3.907 5.318 1.542 1.00 96.00 78 VAL A N 1
ATOM 591 C CA . VAL A 1 78 ? 5.201 4.803 2.019 1.00 96.00 78 VAL A CA 1
ATOM 592 C C . VAL A 1 78 ? 5.885 3.934 0.958 1.00 96.00 78 VAL A C 1
ATOM 594 O O . VAL A 1 78 ? 7.102 4.031 0.780 1.00 96.00 78 VAL A O 1
ATOM 597 N N . GLU A 1 79 ? 5.130 3.099 0.242 1.00 93.94 79 GLU A N 1
ATOM 598 C CA . GLU A 1 79 ? 5.685 2.288 -0.845 1.00 93.94 79 GLU A CA 1
ATOM 599 C C . GLU A 1 79 ? 6.068 3.144 -2.058 1.00 93.94 79 GLU A C 1
ATOM 601 O O . GLU A 1 79 ? 7.127 2.920 -2.641 1.00 93.94 79 GLU A O 1
ATOM 606 N N . THR A 1 80 ? 5.290 4.177 -2.388 1.00 91.94 80 THR A N 1
ATOM 607 C CA . THR A 1 80 ? 5.622 5.140 -3.449 1.00 91.94 80 THR A CA 1
ATOM 608 C C . THR A 1 80 ? 6.907 5.904 -3.137 1.00 91.94 80 THR A C 1
ATOM 610 O O . THR A 1 80 ? 7.775 6.016 -4.000 1.00 91.94 80 THR A O 1
ATOM 613 N N . VAL A 1 81 ? 7.101 6.362 -1.894 1.00 92.81 81 VAL A N 1
ATOM 614 C CA . VAL A 1 81 ? 8.354 7.011 -1.465 1.00 92.81 81 VAL A CA 1
ATOM 615 C C . VAL A 1 81 ? 9.531 6.043 -1.563 1.00 92.81 81 VAL A C 1
ATOM 617 O O . VAL A 1 81 ? 10.587 6.406 -2.078 1.00 92.81 81 VAL A O 1
ATOM 620 N N . HIS A 1 82 ? 9.359 4.794 -1.117 1.00 90.62 82 HIS A N 1
ATOM 621 C CA . HIS A 1 82 ? 10.395 3.777 -1.280 1.00 90.62 82 HIS A CA 1
ATOM 622 C C . HIS A 1 82 ? 10.747 3.559 -2.754 1.00 90.62 82 HIS A C 1
ATOM 624 O O . HIS A 1 82 ? 11.926 3.523 -3.105 1.00 90.62 82 HIS A O 1
ATOM 630 N N . MET A 1 83 ? 9.740 3.446 -3.614 1.00 89.38 83 MET A N 1
ATOM 631 C CA . MET A 1 83 ? 9.933 3.258 -5.041 1.00 89.38 83 MET A CA 1
ATOM 632 C C . MET A 1 83 ? 10.656 4.448 -5.682 1.00 89.38 83 MET A C 1
ATOM 634 O O . MET A 1 83 ? 11.590 4.236 -6.450 1.00 89.38 83 MET A O 1
ATOM 638 N N . ALA A 1 84 ? 10.298 5.683 -5.324 1.00 89.25 84 ALA A N 1
ATOM 639 C CA . ALA A 1 84 ? 10.971 6.883 -5.818 1.00 89.25 84 ALA A CA 1
ATOM 640 C C . ALA A 1 84 ? 12.480 6.860 -5.514 1.00 89.25 84 ALA A C 1
ATOM 642 O O . ALA A 1 84 ? 13.289 7.197 -6.374 1.00 89.25 84 ALA A O 1
ATOM 643 N N . THR A 1 85 ? 12.875 6.371 -4.332 1.00 89.06 85 THR A N 1
ATOM 644 C CA . THR A 1 85 ? 14.299 6.232 -3.966 1.00 89.06 85 THR A CA 1
ATOM 645 C C . THR A 1 85 ? 15.050 5.121 -4.701 1.00 89.06 85 THR A C 1
ATOM 647 O O . THR A 1 85 ? 16.269 5.089 -4.621 1.00 89.06 85 THR A O 1
ATOM 650 N N . LEU A 1 86 ? 14.359 4.196 -5.376 1.00 84.12 86 LEU A N 1
ATOM 651 C CA . LEU A 1 86 ? 15.000 3.189 -6.234 1.00 84.12 86 LEU A CA 1
ATOM 652 C C . LEU A 1 86 ? 15.228 3.702 -7.660 1.00 84.12 86 LEU A C 1
ATOM 654 O O . LEU A 1 86 ? 16.037 3.134 -8.389 1.00 84.12 86 LEU A O 1
ATOM 658 N N . VAL A 1 87 ? 14.458 4.712 -8.071 1.00 83.06 87 VAL A N 1
ATOM 659 C CA . VAL A 1 87 ? 14.545 5.325 -9.402 1.00 83.06 87 VAL A CA 1
ATOM 660 C C . VAL A 1 87 ? 15.623 6.407 -9.446 1.00 83.06 87 VAL A C 1
ATOM 662 O O . VAL A 1 87 ? 16.278 6.550 -10.477 1.00 83.06 87 VAL A O 1
ATOM 665 N N . HIS A 1 88 ? 15.775 7.172 -8.361 1.00 82.75 88 HIS A N 1
ATOM 666 C CA . HIS A 1 88 ? 16.880 8.119 -8.175 1.00 82.75 88 HIS A CA 1
ATOM 667 C C . HIS A 1 88 ? 18.213 7.396 -7.968 1.00 82.75 88 HIS A C 1
ATOM 669 O O . HIS A 1 88 ? 19.214 7.874 -8.546 1.00 82.75 88 HIS A O 1
#

Foldseek 3Di:
DDPPPDPVVVLLVVCVVLVVLLVVLLVVVQDDPDPVSVVVSVVLVVVDDPLPQLSVQVVVDVVVHDDDVVSSNVSSVVVVVVSVVVVD

Secondary structure (DSSP, 8-state):
-------HHHHTGGGHHHHHHHHHHHHHHT--SSHHHHHHHHHHHHT----HHHHHHHHHHHHHS---HHHHHHHHHHHHHHHHHHH-